Protein AF-A0A536YBA1-F1 (afdb_monomer_lite)

Sequence (95 aa):
MRTRHIHVHSMRLATGEEALIARVVAPDGRMGYGFSFRLDATEARHMAEWGAGVRGERPPYESQLDHPWERAWLAEEDIEWQIEAAFAKIRWSPE

Structure (mmCIF, N/CA/C/O backbone):
data_AF-A0A536YBA1-F1
#
_entry.id   AF-A0A536YBA1-F1
#
loop_
_atom_site.group_PDB
_atom_site.id
_atom_site.type_symbol
_atom_site.label_atom_id
_atom_site.label_alt_id
_atom_site.label_comp_id
_atom_site.label_asym_id
_atom_site.label_entity_id
_atom_site.label_seq_id
_atom_site.pdbx_PDB_ins_code
_atom_site.Cartn_x
_atom_site.Cartn_y
_atom_site.Cartn_z
_atom_site.occupancy
_atom_site.B_iso_or_equiv
_atom_site.auth_seq_id
_atom_site.auth_comp_id
_atom_site.auth_asym_id
_atom_site.auth_atom_id
_atom_site.pdbx_PDB_model_num
ATOM 1 N N . MET A 1 1 ? 11.624 5.917 -15.008 1.00 59.53 1 MET A N 1
ATOM 2 C CA . MET A 1 1 ? 11.034 4.760 -15.727 1.00 59.53 1 MET A CA 1
ATOM 3 C C . MET A 1 1 ? 9.540 5.013 -15.911 1.00 59.53 1 MET A C 1
ATOM 5 O O . MET A 1 1 ? 8.982 5.733 -15.098 1.00 59.53 1 MET A O 1
ATOM 9 N N . ARG A 1 2 ? 8.898 4.503 -16.972 1.00 68.38 2 ARG A N 1
ATOM 10 C CA . ARG A 1 2 ? 7.424 4.550 -17.118 1.00 68.38 2 ARG A CA 1
ATOM 11 C C . ARG A 1 2 ? 6.807 3.301 -16.488 1.00 68.38 2 ARG A C 1
ATOM 13 O O . ARG A 1 2 ? 7.455 2.265 -16.515 1.00 68.38 2 ARG A O 1
ATOM 20 N N . THR A 1 3 ? 5.598 3.383 -15.943 1.00 72.44 3 THR A N 1
ATOM 21 C CA . THR A 1 3 ? 4.819 2.220 -15.483 1.00 72.44 3 THR A CA 1
ATOM 22 C C . THR A 1 3 ? 4.191 1.489 -16.672 1.00 72.44 3 THR A C 1
ATOM 24 O O . THR A 1 3 ? 3.886 2.111 -17.691 1.00 72.44 3 THR A O 1
ATOM 27 N N . ARG A 1 4 ? 4.015 0.166 -16.562 1.00 80.50 4 ARG A N 1
ATOM 28 C CA . ARG A 1 4 ? 3.310 -0.637 -17.575 1.00 80.50 4 ARG A CA 1
ATOM 29 C C . ARG A 1 4 ? 1.811 -0.684 -17.278 1.00 80.50 4 ARG A C 1
ATOM 31 O O . ARG A 1 4 ? 1.008 -0.403 -18.157 1.00 80.50 4 ARG A O 1
ATOM 38 N N . HIS A 1 5 ? 1.455 -0.964 -16.023 1.00 87.12 5 HIS A N 1
ATOM 39 C CA . HIS A 1 5 ? 0.071 -0.977 -15.546 1.00 87.12 5 HIS A CA 1
ATOM 40 C C . HIS A 1 5 ? -0.019 -0.396 -14.136 1.00 87.12 5 HIS A C 1
ATOM 42 O O . HIS A 1 5 ? 0.866 -0.619 -13.306 1.00 87.12 5 HIS A O 1
ATOM 48 N N . ILE A 1 6 ? -1.112 0.319 -13.870 1.00 92.69 6 ILE A N 1
ATOM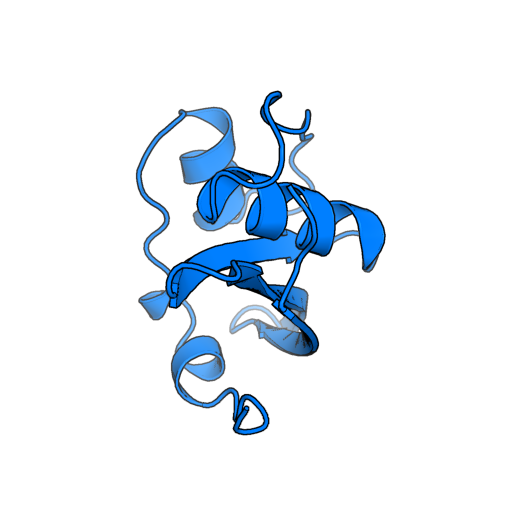 49 C CA . ILE A 1 6 ? -1.478 0.814 -12.544 1.00 92.69 6 ILE A CA 1
ATOM 50 C C . ILE A 1 6 ? -2.953 0.497 -12.329 1.00 92.69 6 ILE A C 1
ATOM 52 O O . ILE A 1 6 ? -3.796 0.981 -13.081 1.00 92.69 6 ILE A O 1
ATOM 56 N N . HIS A 1 7 ? -3.269 -0.266 -11.288 1.00 94.69 7 HIS A N 1
ATOM 57 C CA . HIS A 1 7 ? -4.645 -0.504 -10.858 1.00 94.69 7 HIS A CA 1
ATOM 58 C C . HIS A 1 7 ? -4.827 -0.036 -9.428 1.00 94.69 7 HIS A C 1
ATOM 60 O O . HIS A 1 7 ? -3.944 -0.233 -8.600 1.00 94.69 7 HIS A O 1
ATOM 66 N N . VAL A 1 8 ? -5.980 0.568 -9.149 1.00 96.06 8 VAL A N 1
ATOM 67 C CA . VAL A 1 8 ? -6.388 0.957 -7.800 1.00 96.06 8 VAL A CA 1
ATOM 68 C C . VAL A 1 8 ? -7.752 0.341 -7.534 1.00 96.06 8 VAL A C 1
ATOM 70 O O . VAL A 1 8 ? -8.668 0.511 -8.338 1.00 96.06 8 VAL A O 1
ATOM 73 N N . HIS A 1 9 ? -7.876 -0.375 -6.425 1.00 95.88 9 HIS A N 1
ATOM 74 C CA . HIS A 1 9 ? -9.131 -0.933 -5.941 1.00 95.88 9 HIS A CA 1
ATOM 75 C C . HIS A 1 9 ? -9.502 -0.285 -4.622 1.00 95.88 9 HIS A C 1
ATOM 77 O O . HIS A 1 9 ? -8.627 -0.021 -3.804 1.00 95.88 9 HIS A O 1
ATOM 83 N N . SER A 1 10 ? -10.797 -0.090 -4.402 1.00 95.94 10 SER A N 1
ATOM 84 C CA . SER A 1 10 ? -11.285 0.117 -3.048 1.00 95.94 10 SER A CA 1
ATOM 85 C C . SER A 1 10 ? -11.519 -1.225 -2.363 1.00 95.94 10 SER A C 1
ATOM 87 O O . SER A 1 10 ? -12.010 -2.171 -2.988 1.00 95.94 10 SER A O 1
ATOM 89 N N . MET A 1 11 ? -11.155 -1.310 -1.090 1.00 95.94 11 MET A N 1
ATOM 90 C CA . MET A 1 11 ? -11.266 -2.498 -0.261 1.00 95.94 11 MET A CA 1
ATOM 91 C C . MET A 1 11 ? -11.746 -2.101 1.133 1.00 95.94 11 MET A C 1
ATOM 93 O O . MET A 1 11 ? -11.233 -1.156 1.722 1.00 95.94 11 MET A O 1
ATOM 97 N N . ARG A 1 12 ? -12.705 -2.847 1.686 1.00 96.62 12 ARG A N 1
ATOM 98 C CA . ARG A 1 12 ? -13.124 -2.682 3.081 1.00 96.62 12 ARG A CA 1
ATOM 99 C C . ARG A 1 12 ? -12.243 -3.530 4.001 1.00 96.62 12 ARG A C 1
ATOM 101 O O . ARG A 1 12 ? -12.045 -4.711 3.713 1.00 96.62 12 ARG A O 1
ATOM 108 N N . LEU A 1 13 ? -11.751 -2.923 5.077 1.00 96.00 13 LEU A N 1
ATOM 109 C CA . LEU A 1 13 ? -10.977 -3.570 6.137 1.00 96.00 13 LEU A CA 1
ATOM 110 C C . LEU A 1 13 ? -11.879 -4.394 7.059 1.00 96.00 13 LEU A C 1
ATOM 112 O O . LEU A 1 13 ? -13.094 -4.176 7.115 1.00 96.00 13 LEU A O 1
ATOM 116 N N . ALA A 1 14 ? -11.283 -5.295 7.840 1.00 94.62 14 ALA A N 1
ATOM 117 C CA . ALA A 1 14 ? -11.995 -6.052 8.869 1.00 94.62 14 ALA A CA 1
ATOM 118 C C . ALA A 1 14 ? -12.665 -5.151 9.925 1.00 94.62 14 ALA A C 1
ATOM 120 O O . ALA A 1 14 ? -13.719 -5.498 10.460 1.00 94.62 14 ALA A O 1
ATOM 121 N N . THR A 1 15 ? -12.078 -3.986 10.194 1.00 93.69 15 THR A N 1
ATOM 122 C CA . THR A 1 15 ? -12.585 -2.966 11.123 1.00 93.69 15 THR A CA 1
ATOM 123 C C . THR A 1 15 ? -13.771 -2.167 10.554 1.00 93.69 15 THR A C 1
ATOM 125 O O . THR A 1 15 ? -14.542 -1.579 11.311 1.00 93.69 15 THR A O 1
ATOM 128 N N . GLY A 1 16 ? -14.007 -2.241 9.238 1.00 95.00 16 GLY A N 1
ATOM 129 C CA . GLY A 1 16 ? -15.136 -1.616 8.544 1.00 95.00 16 GLY A CA 1
ATOM 130 C C . GLY A 1 16 ? -14.779 -0.353 7.755 1.00 95.00 16 GLY A C 1
ATOM 131 O O . GLY A 1 16 ? -15.559 0.040 6.882 1.00 95.00 16 GLY A O 1
ATOM 132 N N . GLU A 1 17 ? -13.612 0.236 8.008 1.00 96.50 17 GLU A N 1
ATOM 133 C CA . GLU A 1 17 ? -13.029 1.334 7.238 1.00 96.50 17 GLU A CA 1
ATOM 134 C C . GLU A 1 17 ? -12.691 0.900 5.809 1.00 96.50 17 GLU A C 1
ATOM 136 O O . GLU A 1 17 ? -12.648 -0.283 5.462 1.00 96.50 17 GLU A O 1
ATOM 141 N N . GLU A 1 18 ? -12.465 1.887 4.953 1.00 96.62 18 GLU A N 1
ATOM 142 C CA . GLU A 1 18 ? -12.159 1.691 3.545 1.00 96.62 18 GLU A CA 1
ATOM 143 C C . GLU A 1 18 ? -10.710 2.090 3.259 1.00 96.62 18 GLU A C 1
ATOM 145 O O . GLU A 1 18 ? -10.185 3.053 3.816 1.00 96.62 18 GLU A O 1
ATOM 150 N N . ALA A 1 19 ? -10.066 1.330 2.382 1.00 97.62 19 ALA A N 1
ATOM 151 C CA . ALA A 1 19 ? -8.712 1.567 1.928 1.00 97.62 19 ALA A CA 1
ATOM 152 C C . ALA A 1 19 ? -8.664 1.505 0.404 1.00 97.62 19 ALA A C 1
ATOM 154 O O . ALA A 1 19 ? -9.225 0.597 -0.215 1.00 97.62 19 ALA A O 1
ATOM 155 N N . LEU A 1 20 ? -7.938 2.435 -0.207 1.00 98.00 20 LEU A N 1
ATOM 156 C CA . LEU A 1 20 ? -7.544 2.302 -1.602 1.00 98.00 20 LEU A CA 1
ATOM 157 C C . LEU A 1 20 ? -6.249 1.512 -1.681 1.00 98.00 20 LEU A C 1
ATOM 159 O O . LEU A 1 20 ? -5.260 1.903 -1.078 1.00 98.00 20 LEU A O 1
ATOM 163 N N . ILE A 1 21 ? -6.243 0.435 -2.456 1.00 98.00 21 ILE A N 1
ATOM 164 C CA . ILE A 1 21 ? -5.089 -0.434 -2.668 1.00 98.00 21 ILE A CA 1
ATOM 165 C C . ILE A 1 21 ? -4.640 -0.297 -4.112 1.00 98.00 21 ILE A C 1
ATOM 167 O O . ILE A 1 21 ? -5.399 -0.588 -5.039 1.00 98.00 21 ILE A O 1
ATOM 171 N N . ALA A 1 22 ? -3.400 0.130 -4.309 1.00 97.44 22 ALA A N 1
ATOM 172 C CA . ALA A 1 22 ? -2.785 0.230 -5.617 1.00 97.44 22 ALA A CA 1
ATOM 173 C C . ALA A 1 22 ? -1.837 -0.943 -5.874 1.00 97.44 22 ALA A C 1
ATOM 175 O O . ALA A 1 22 ? -1.106 -1.371 -4.983 1.00 97.44 22 ALA A O 1
ATOM 176 N N . ARG A 1 23 ? -1.798 -1.404 -7.125 1.00 97.19 23 ARG A N 1
ATOM 177 C CA . ARG A 1 23 ? -0.734 -2.253 -7.664 1.00 97.19 23 ARG A CA 1
ATOM 178 C C . ARG A 1 23 ? -0.130 -1.579 -8.881 1.00 97.19 23 ARG A C 1
ATOM 180 O O . ARG A 1 23 ? -0.851 -1.190 -9.804 1.00 97.19 23 ARG A O 1
ATOM 187 N N . VAL A 1 24 ? 1.194 -1.500 -8.901 1.00 96.06 24 VAL A N 1
ATOM 188 C CA . VAL A 1 24 ? 1.981 -1.029 -10.041 1.00 96.06 24 VAL A CA 1
ATOM 189 C C . VAL A 1 24 ? 2.818 -2.182 -10.561 1.00 96.06 24 VAL A C 1
ATOM 191 O O . VAL A 1 24 ? 3.455 -2.884 -9.781 1.00 96.06 24 VAL A O 1
ATOM 194 N N . VAL A 1 25 ? 2.827 -2.361 -11.881 1.00 95.31 25 VAL A N 1
ATOM 195 C CA . VAL A 1 25 ? 3.757 -3.259 -12.577 1.00 95.31 25 VAL A CA 1
ATOM 196 C C . VAL A 1 25 ? 4.668 -2.413 -13.460 1.00 95.31 25 VAL A C 1
ATOM 198 O O . VAL A 1 25 ? 4.202 -1.652 -14.317 1.00 95.31 25 VAL A O 1
ATOM 201 N N . ALA A 1 26 ? 5.971 -2.515 -13.225 1.00 93.75 26 ALA A N 1
ATOM 202 C CA . ALA A 1 26 ? 7.012 -1.877 -14.010 1.00 93.75 26 ALA A CA 1
ATOM 203 C C . ALA A 1 26 ? 7.228 -2.618 -15.350 1.00 93.75 26 ALA A C 1
ATOM 205 O O . ALA A 1 26 ? 6.818 -3.770 -15.501 1.00 93.75 26 ALA A O 1
ATOM 206 N N . PRO A 1 27 ? 7.878 -1.992 -16.350 1.00 90.06 27 PRO A N 1
ATOM 207 C CA . PRO A 1 27 ? 8.101 -2.611 -17.660 1.00 90.06 27 PRO A CA 1
ATOM 208 C C . PRO A 1 27 ? 8.967 -3.873 -17.611 1.00 90.06 27 PRO A C 1
ATOM 210 O O . PRO A 1 27 ? 8.855 -4.718 -18.489 1.00 90.06 27 PRO A O 1
ATOM 213 N N . ASP A 1 28 ? 9.816 -3.994 -16.591 1.00 90.94 28 ASP A N 1
ATOM 214 C CA . ASP A 1 28 ? 10.679 -5.152 -16.336 1.00 90.94 28 ASP A CA 1
ATOM 215 C C . ASP A 1 28 ? 9.986 -6.255 -15.511 1.00 90.94 28 ASP A C 1
ATOM 217 O O . ASP A 1 28 ? 10.623 -7.233 -15.128 1.00 90.94 28 ASP A O 1
ATOM 221 N N . GLY A 1 29 ? 8.685 -6.109 -15.235 1.00 91.88 29 GLY A N 1
ATOM 222 C CA . GLY A 1 29 ? 7.887 -7.069 -14.475 1.00 91.88 29 GLY A CA 1
ATOM 223 C C . GLY A 1 29 ? 7.963 -6.905 -12.958 1.00 91.88 29 GLY A C 1
ATOM 224 O O . GLY A 1 29 ? 7.222 -7.589 -12.251 1.00 91.88 29 GLY A O 1
ATOM 225 N N . ARG A 1 30 ? 8.790 -5.988 -12.427 1.00 95.06 30 ARG A N 1
ATOM 226 C CA . ARG A 1 30 ? 8.763 -5.679 -10.989 1.00 95.06 30 ARG A CA 1
ATOM 227 C C . ARG A 1 30 ? 7.401 -5.137 -10.591 1.00 95.06 30 ARG A C 1
ATOM 229 O O . ARG A 1 30 ? 6.756 -4.405 -11.340 1.00 95.06 30 ARG A O 1
ATOM 236 N N . MET A 1 31 ? 6.975 -5.484 -9.387 1.00 95.50 31 MET A N 1
ATOM 237 C CA . MET A 1 31 ? 5.658 -5.144 -8.878 1.00 95.50 31 MET A CA 1
ATOM 238 C C . MET A 1 31 ? 5.777 -4.474 -7.519 1.00 95.50 31 MET A C 1
ATOM 240 O O . MET A 1 31 ? 6.612 -4.861 -6.708 1.00 95.50 31 MET A O 1
ATOM 244 N N . GLY A 1 32 ? 4.913 -3.498 -7.277 1.00 96.31 32 GLY A N 1
ATOM 245 C CA . GLY A 1 32 ? 4.773 -2.846 -5.986 1.00 96.31 32 GLY A CA 1
ATOM 246 C C . GLY A 1 32 ? 3.310 -2.676 -5.616 1.00 96.31 32 GLY A C 1
ATOM 247 O O . GLY A 1 32 ? 2.436 -2.596 -6.488 1.00 96.31 32 GLY A O 1
ATOM 248 N N . TYR A 1 33 ? 3.070 -2.615 -4.313 1.00 97.88 33 TYR A N 1
ATOM 249 C CA . TYR A 1 33 ? 1.764 -2.365 -3.724 1.00 97.88 33 TYR A CA 1
ATOM 250 C C . TYR A 1 33 ? 1.815 -1.115 -2.856 1.00 97.88 33 TYR A C 1
ATOM 252 O O . TYR A 1 33 ? 2.863 -0.754 -2.325 1.00 97.88 33 TYR A O 1
ATOM 260 N N . GLY A 1 34 ? 0.673 -0.460 -2.726 1.00 97.75 34 GLY A N 1
ATOM 261 C CA . GLY A 1 34 ? 0.506 0.707 -1.878 1.00 97.75 34 GLY A CA 1
ATOM 262 C C . GLY A 1 34 ? -0.925 0.795 -1.386 1.00 97.75 34 GLY A C 1
ATOM 263 O O . GLY A 1 34 ? -1.825 0.201 -1.981 1.00 97.75 34 GLY A O 1
ATOM 264 N N . PHE A 1 35 ? -1.131 1.525 -0.299 1.00 98.31 35 PHE A N 1
ATOM 265 C CA . PHE A 1 35 ? -2.442 1.710 0.308 1.00 98.31 35 PHE A CA 1
ATOM 266 C C . PHE A 1 35 ? -2.705 3.196 0.582 1.00 98.31 35 PHE A C 1
ATOM 268 O O . PHE A 1 35 ? -1.780 4.001 0.580 1.00 98.31 35 PHE A O 1
ATOM 275 N N . SER A 1 36 ? -3.961 3.568 0.808 1.00 97.88 36 SER A N 1
ATOM 276 C CA . SER A 1 36 ? -4.341 4.869 1.361 1.00 97.88 36 SER A CA 1
ATOM 277 C C . SER A 1 36 ? -5.626 4.732 2.165 1.00 97.88 36 SER A C 1
ATOM 279 O O . SER A 1 36 ? -6.634 4.252 1.639 1.00 97.88 36 SER A O 1
ATOM 281 N N . PHE A 1 37 ? -5.601 5.199 3.412 1.00 97.38 37 PHE A N 1
ATOM 282 C CA . PHE A 1 37 ? -6.792 5.322 4.263 1.00 97.38 37 PHE A CA 1
ATOM 283 C C . PHE A 1 37 ? -7.441 6.712 4.171 1.00 97.38 37 PHE A C 1
ATOM 285 O O . PHE A 1 37 ? -8.581 6.892 4.583 1.00 97.38 37 PHE A O 1
ATOM 292 N N . ARG A 1 38 ? -6.755 7.689 3.555 1.00 94.75 38 ARG A N 1
ATOM 293 C CA . ARG A 1 38 ? -7.321 9.006 3.199 1.00 94.75 38 ARG A CA 1
ATOM 294 C C . ARG A 1 38 ? -8.216 8.954 1.958 1.00 94.75 38 ARG A C 1
ATOM 296 O O . ARG A 1 38 ? -8.786 9.969 1.567 1.00 94.75 38 ARG A O 1
ATOM 303 N N . LEU A 1 39 ? -8.304 7.783 1.323 1.00 91.88 39 LEU A N 1
ATOM 304 C CA . LEU A 1 39 ? -8.953 7.568 0.031 1.00 91.88 39 LEU A CA 1
ATOM 305 C C . LEU A 1 39 ? -8.351 8.431 -1.093 1.00 91.88 39 LEU A C 1
ATOM 307 O O . LEU A 1 39 ? -9.031 8.769 -2.063 1.00 91.88 39 LEU A O 1
ATOM 311 N N . ASP A 1 40 ? -7.052 8.734 -0.999 1.00 93.06 40 ASP A N 1
ATOM 312 C CA . ASP A 1 40 ? -6.297 9.368 -2.076 1.00 93.06 40 ASP A CA 1
ATOM 313 C C . ASP A 1 40 ? -5.587 8.302 -2.921 1.00 93.06 40 ASP A C 1
ATOM 315 O O . ASP A 1 40 ? -4.619 7.656 -2.510 1.00 93.06 40 ASP A O 1
ATOM 319 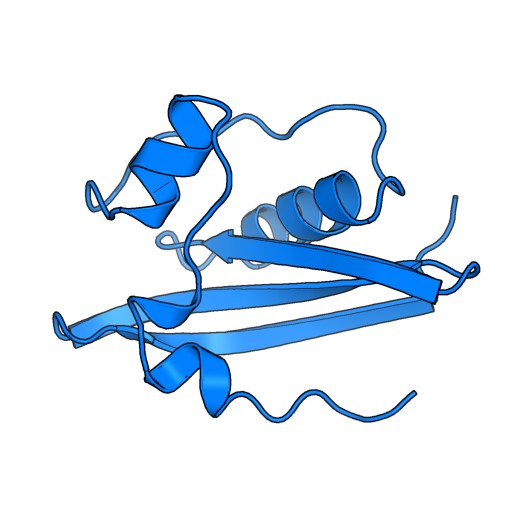N N . ALA A 1 41 ? -6.058 8.130 -4.156 1.00 94.75 41 ALA A N 1
ATOM 320 C CA . ALA A 1 41 ? -5.456 7.195 -5.098 1.00 94.75 41 ALA A CA 1
ATOM 321 C C . ALA A 1 41 ? -4.003 7.563 -5.447 1.00 94.75 41 ALA A C 1
ATOM 323 O O . ALA A 1 41 ? -3.231 6.687 -5.830 1.00 94.75 41 ALA A O 1
ATOM 324 N N . THR A 1 42 ? -3.623 8.837 -5.346 1.00 95.81 42 THR A N 1
ATOM 325 C CA . THR A 1 42 ? -2.264 9.319 -5.621 1.00 95.81 42 THR A CA 1
ATOM 326 C C . THR A 1 42 ? -1.278 8.777 -4.598 1.00 95.81 42 THR A C 1
ATOM 328 O O . THR A 1 42 ? -0.224 8.269 -4.973 1.00 95.81 42 THR A O 1
ATOM 331 N N . GLU A 1 43 ? -1.647 8.823 -3.320 1.00 96.50 43 GLU A N 1
ATOM 332 C CA . GLU A 1 43 ? -0.845 8.318 -2.206 1.00 96.50 43 GLU A CA 1
ATOM 333 C C . GLU A 1 43 ? -0.565 6.814 -2.375 1.00 96.50 43 GLU A C 1
ATOM 335 O O . GLU A 1 43 ? 0.596 6.400 -2.456 1.00 96.50 43 GLU A O 1
ATOM 340 N N . ALA A 1 44 ? -1.621 6.015 -2.578 1.00 97.94 44 ALA A N 1
ATOM 341 C CA . ALA A 1 44 ? -1.498 4.576 -2.809 1.00 97.94 44 ALA A CA 1
ATOM 342 C C . ALA A 1 44 ? -0.639 4.262 -4.049 1.00 97.94 44 ALA A C 1
ATOM 344 O O . ALA A 1 44 ? 0.218 3.375 -4.016 1.00 97.94 44 ALA A O 1
ATOM 345 N N . ARG A 1 45 ? -0.824 5.005 -5.150 1.00 97.38 45 ARG A N 1
ATOM 346 C CA . ARG A 1 45 ? -0.030 4.827 -6.377 1.00 97.38 45 ARG A CA 1
ATOM 347 C C . ARG A 1 45 ? 1.438 5.137 -6.154 1.00 97.38 45 ARG A C 1
ATOM 349 O O . ARG A 1 45 ? 2.269 4.339 -6.561 1.00 97.38 45 ARG A O 1
ATOM 356 N N . HIS A 1 46 ? 1.766 6.254 -5.515 1.00 97.50 46 HIS A N 1
ATOM 357 C CA . HIS A 1 46 ? 3.155 6.633 -5.283 1.00 97.50 46 HIS A CA 1
ATOM 358 C C . HIS A 1 46 ? 3.890 5.604 -4.419 1.00 97.50 46 HIS A C 1
AT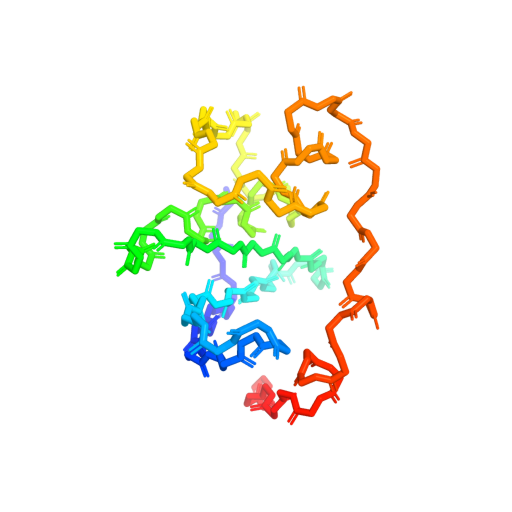OM 360 O O . HIS A 1 46 ? 5.050 5.299 -4.702 1.00 97.50 46 HIS A O 1
ATOM 366 N N . MET A 1 47 ? 3.223 5.033 -3.409 1.00 98.19 47 MET A N 1
ATOM 367 C CA . MET A 1 47 ? 3.795 3.932 -2.626 1.00 98.19 47 MET A CA 1
ATOM 368 C C . MET A 1 47 ? 4.046 2.701 -3.497 1.00 98.19 47 MET A C 1
ATOM 370 O O . MET A 1 47 ? 5.148 2.154 -3.489 1.00 98.19 47 MET A O 1
ATOM 374 N N . ALA A 1 48 ? 3.062 2.312 -4.312 1.00 97.88 48 ALA A N 1
ATOM 375 C CA . ALA A 1 48 ? 3.195 1.183 -5.227 1.00 97.88 48 ALA A CA 1
ATOM 376 C C . ALA A 1 48 ? 4.293 1.405 -6.284 1.00 97.88 48 ALA A C 1
ATOM 378 O O . ALA A 1 48 ? 5.039 0.484 -6.608 1.00 97.88 48 ALA A O 1
ATOM 379 N N . GLU A 1 49 ? 4.441 2.624 -6.806 1.00 97.62 49 GLU A N 1
ATOM 380 C CA . GLU A 1 49 ? 5.513 2.9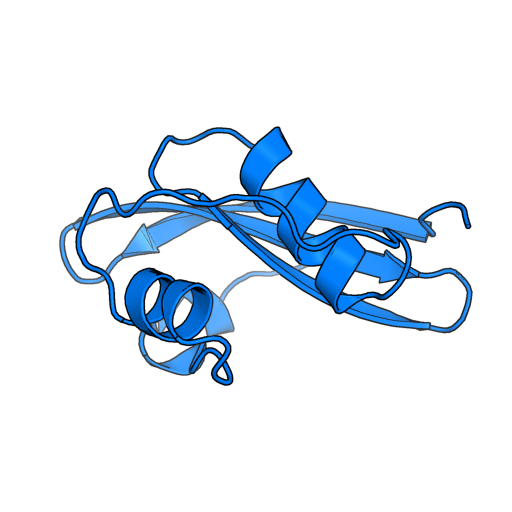95 -7.735 1.00 97.62 49 GLU A CA 1
ATOM 381 C C . GLU A 1 49 ? 6.894 2.900 -7.088 1.00 97.62 49 GLU A C 1
ATOM 383 O O . GLU A 1 49 ? 7.843 2.470 -7.746 1.00 97.62 49 GLU A O 1
ATOM 388 N N . TRP A 1 50 ? 7.020 3.301 -5.821 1.00 97.69 50 TRP A N 1
ATOM 389 C CA . TRP A 1 50 ? 8.263 3.152 -5.069 1.00 97.69 50 TRP A CA 1
ATOM 390 C C . TRP A 1 50 ? 8.584 1.679 -4.810 1.00 97.69 50 TRP A C 1
ATOM 392 O O . TRP A 1 50 ? 9.692 1.246 -5.114 1.00 97.69 50 TRP A O 1
ATOM 402 N N . GLY A 1 51 ? 7.602 0.878 -4.381 1.00 96.88 51 GLY A N 1
ATOM 403 C CA . GLY A 1 51 ? 7.773 -0.570 -4.204 1.00 96.88 51 GLY A CA 1
ATOM 404 C C . GLY A 1 51 ? 8.147 -1.299 -5.503 1.00 96.88 51 GLY A C 1
ATOM 405 O O . GLY A 1 51 ? 8.948 -2.227 -5.491 1.00 96.88 51 GLY A O 1
ATOM 406 N N . ALA A 1 52 ? 7.644 -0.834 -6.652 1.00 96.69 52 ALA A N 1
ATOM 407 C CA . ALA A 1 52 ? 8.036 -1.335 -7.973 1.00 96.69 52 ALA A CA 1
ATOM 408 C C . ALA A 1 52 ? 9.388 -0.771 -8.466 1.00 96.69 52 ALA A C 1
ATOM 410 O O . ALA A 1 52 ? 9.847 -1.120 -9.554 1.00 96.69 52 ALA A O 1
ATOM 411 N N . GLY A 1 53 ? 10.009 0.140 -7.708 1.00 96.12 53 GLY A N 1
ATOM 412 C CA . GLY A 1 53 ? 11.236 0.860 -8.046 1.00 96.12 53 GLY A CA 1
ATOM 413 C C . GLY A 1 53 ? 11.143 1.686 -9.332 1.00 96.12 53 GLY A C 1
ATOM 414 O O . GLY A 1 53 ? 12.123 1.803 -10.070 1.00 96.12 53 GLY A O 1
ATOM 415 N N . VAL A 1 54 ? 9.955 2.221 -9.622 1.00 95.31 54 VAL A N 1
ATOM 416 C CA . VAL A 1 54 ? 9.703 3.213 -10.681 1.00 95.31 54 VAL A CA 1
ATOM 417 C C . VAL A 1 54 ? 9.947 4.627 -10.153 1.00 95.31 54 VAL A C 1
ATOM 419 O O . VAL A 1 54 ? 10.448 5.484 -10.889 1.00 95.31 54 VAL A O 1
ATOM 422 N N . ARG A 1 55 ? 9.619 4.849 -8.877 1.00 95.25 55 ARG A N 1
ATOM 423 C CA . ARG A 1 55 ? 9.847 6.091 -8.140 1.00 95.25 55 ARG A CA 1
ATOM 424 C C . ARG A 1 55 ? 11.130 5.984 -7.315 1.00 95.25 55 ARG A C 1
ATOM 426 O O . ARG A 1 55 ? 11.320 4.997 -6.615 1.00 95.25 55 ARG A O 1
ATOM 433 N N . GLY A 1 56 ? 11.995 6.996 -7.399 1.00 94.75 56 GLY A N 1
ATOM 434 C CA . GLY A 1 56 ? 13.285 7.006 -6.692 1.00 94.75 56 GLY A CA 1
ATOM 435 C C . GLY A 1 56 ? 13.191 7.374 -5.210 1.00 94.75 56 GLY A C 1
ATOM 436 O O . GLY A 1 56 ? 14.012 6.930 -4.417 1.00 94.75 56 GLY A O 1
ATOM 437 N N . GLU A 1 57 ? 12.179 8.153 -4.833 1.00 95.44 57 GLU A N 1
ATOM 438 C CA . GLU A 1 57 ? 11.974 8.612 -3.460 1.00 95.44 57 GLU A CA 1
ATOM 439 C C . GLU A 1 57 ? 10.799 7.887 -2.817 1.00 95.44 57 GLU A C 1
ATOM 441 O O . GLU A 1 57 ? 9.733 7.742 -3.428 1.00 95.44 57 GLU A O 1
ATOM 446 N N . ARG A 1 58 ? 10.998 7.461 -1.569 1.00 96.94 58 ARG A N 1
ATOM 447 C CA . ARG A 1 58 ? 9.945 6.874 -0.752 1.00 96.94 58 ARG A CA 1
ATOM 448 C C . ARG A 1 58 ? 8.930 7.959 -0.380 1.00 96.94 58 ARG A C 1
ATOM 450 O O . ARG A 1 58 ? 9.336 8.969 0.193 1.00 96.94 58 ARG A O 1
ATOM 457 N N . PRO A 1 59 ? 7.636 7.794 -0.701 1.00 96.69 59 PRO A N 1
ATOM 458 C CA . PRO A 1 59 ? 6.639 8.799 -0.363 1.00 96.69 59 PRO A CA 1
ATOM 459 C C . PRO A 1 59 ? 6.565 9.029 1.150 1.00 96.69 59 PRO A C 1
ATOM 461 O O . PRO A 1 59 ? 6.565 8.052 1.907 1.00 96.69 59 PRO A O 1
ATOM 464 N N . PRO A 1 60 ? 6.470 10.291 1.601 1.00 95.38 60 PRO A N 1
ATOM 465 C CA . PRO A 1 60 ? 6.143 10.566 2.987 1.00 95.38 60 PRO A CA 1
ATOM 466 C C . PRO A 1 60 ? 4.741 10.036 3.284 1.00 95.38 60 PRO A C 1
ATOM 468 O O . PRO A 1 60 ? 3.874 9.996 2.409 1.00 95.38 60 PRO A O 1
ATOM 471 N N . TYR A 1 61 ? 4.527 9.643 4.531 1.00 95.06 61 TYR A N 1
ATOM 472 C CA . TYR A 1 61 ? 3.246 9.143 4.991 1.00 95.06 61 TYR A CA 1
ATOM 473 C C . TYR A 1 61 ? 3.015 9.583 6.431 1.00 95.06 61 TYR A C 1
ATOM 475 O O . TYR A 1 61 ? 3.954 9.682 7.216 1.00 95.06 61 TYR A O 1
ATOM 483 N N . GLU A 1 62 ? 1.761 9.830 6.775 1.00 94.81 62 GLU A N 1
ATOM 484 C CA . GLU A 1 62 ? 1.324 10.107 8.140 1.00 94.81 62 GLU A CA 1
ATOM 485 C C . GLU A 1 62 ? 0.168 9.159 8.457 1.00 94.81 62 GLU A C 1
ATOM 487 O O . GLU A 1 62 ? -0.760 9.039 7.652 1.00 94.81 62 GLU A O 1
ATOM 492 N N . SER A 1 63 ? 0.244 8.504 9.617 1.00 96.25 63 SER A N 1
ATOM 493 C CA . SER A 1 63 ? -0.741 7.521 10.078 1.00 96.25 63 SER A CA 1
ATOM 494 C C . SER A 1 63 ? -2.134 8.135 10.227 1.00 96.25 63 SER A C 1
ATOM 496 O O . SER A 1 63 ? -2.264 9.277 10.665 1.00 96.25 63 SER A O 1
ATOM 498 N N . GLN A 1 64 ? -3.174 7.394 9.858 1.00 96.38 64 GLN A N 1
ATOM 499 C CA . GLN A 1 64 ? -4.578 7.801 9.951 1.00 96.38 64 GLN A CA 1
ATOM 500 C C . GLN A 1 64 ? -5.380 6.905 10.884 1.00 96.38 64 GLN A C 1
ATOM 502 O O . GLN A 1 64 ? -6.177 7.409 11.672 1.00 96.38 64 GLN A O 1
ATOM 507 N N . LEU A 1 65 ? -5.173 5.593 10.798 1.00 96.31 65 LEU A N 1
ATOM 508 C CA . LEU A 1 65 ? -5.931 4.592 11.546 1.00 96.31 65 LEU A CA 1
ATOM 509 C C . LEU A 1 65 ? -5.054 3.815 12.535 1.00 96.31 65 LEU A C 1
ATOM 511 O O . LEU A 1 65 ? -5.566 2.972 13.266 1.00 96.31 65 LEU A O 1
ATOM 515 N N . ASP A 1 66 ? -3.741 4.067 12.543 1.00 96.56 66 ASP A N 1
ATOM 516 C CA . ASP A 1 66 ? -2.749 3.208 13.191 1.00 96.56 66 ASP A CA 1
ATOM 517 C C . ASP A 1 66 ? -2.896 1.740 12.749 1.00 96.56 66 ASP A C 1
ATOM 519 O O . ASP A 1 66 ? -2.773 0.789 13.526 1.00 96.56 66 ASP A O 1
ATOM 523 N N . HIS A 1 67 ? -3.196 1.532 11.466 1.00 97.75 67 HIS A N 1
ATOM 524 C CA . HIS A 1 67 ? -3.316 0.188 10.916 1.00 97.75 67 HIS A CA 1
ATOM 525 C C . HIS A 1 67 ? -1.928 -0.489 10.878 1.00 97.75 67 HIS A C 1
ATOM 527 O O . HIS A 1 67 ? -0.926 0.187 10.626 1.00 97.75 67 HIS A O 1
ATOM 533 N N . PRO A 1 68 ? -1.814 -1.823 11.065 1.00 97.94 68 PRO A N 1
ATOM 534 C CA . PRO A 1 68 ? -0.548 -2.553 10.934 1.00 97.94 68 PRO A CA 1
ATOM 535 C C . PRO A 1 68 ? 0.279 -2.204 9.686 1.00 97.94 68 PRO A C 1
ATOM 537 O O . PRO A 1 68 ? 1.499 -2.121 9.767 1.00 97.94 68 PRO A O 1
ATOM 540 N N . TRP A 1 69 ? -0.375 -1.939 8.553 1.00 98.12 69 TRP A N 1
ATOM 541 C CA . TRP A 1 69 ? 0.294 -1.489 7.326 1.00 98.12 69 TRP A CA 1
ATOM 542 C C . TRP A 1 69 ? 0.948 -0.109 7.450 1.00 98.12 69 TRP A C 1
ATOM 544 O O . TRP A 1 69 ? 2.040 0.091 6.927 1.00 98.12 69 TRP A O 1
ATOM 554 N N . GLU A 1 70 ? 0.314 0.832 8.156 1.00 97.88 70 GLU A N 1
ATOM 555 C CA . GLU A 1 70 ? 0.880 2.163 8.417 1.00 97.88 70 GLU A CA 1
ATOM 556 C C . GLU A 1 70 ? 2.087 2.058 9.329 1.00 97.88 70 GLU A C 1
ATOM 558 O O . GLU A 1 70 ? 3.106 2.682 9.055 1.00 97.88 70 GLU A O 1
ATOM 563 N N . ARG A 1 71 ? 1.991 1.240 10.384 1.00 98.38 71 ARG A N 1
ATOM 564 C CA . ARG A 1 71 ? 3.105 1.013 11.308 1.00 98.38 71 ARG A CA 1
ATOM 565 C C . ARG A 1 71 ? 4.301 0.389 10.599 1.00 98.38 71 ARG A C 1
ATOM 567 O O . ARG A 1 71 ? 5.397 0.919 10.730 1.00 98.38 71 ARG A O 1
ATOM 574 N N . ALA A 1 72 ? 4.080 -0.658 9.801 1.00 98.31 72 ALA A N 1
ATOM 575 C CA . ALA A 1 72 ? 5.137 -1.275 9.002 1.00 98.31 72 ALA A CA 1
ATOM 576 C C . ALA A 1 72 ? 5.755 -0.269 8.019 1.00 98.31 72 ALA A C 1
ATOM 578 O O . ALA A 1 72 ? 6.973 -0.132 7.952 1.00 98.31 72 ALA A O 1
ATOM 579 N N . TRP A 1 73 ? 4.931 0.524 7.321 1.00 97.81 73 TRP A N 1
ATOM 580 C CA . TRP A 1 73 ? 5.443 1.581 6.452 1.00 97.81 73 TRP A CA 1
ATOM 581 C C . TRP A 1 73 ? 6.283 2.600 7.242 1.00 97.81 73 TRP A C 1
ATOM 583 O O . TRP A 1 73 ? 7.442 2.840 6.918 1.00 97.81 73 TRP A O 1
ATOM 593 N N . LEU A 1 74 ? 5.772 3.180 8.318 1.00 97.94 74 LEU A N 1
ATOM 594 C CA . LEU A 1 74 ? 6.512 4.189 9.082 1.00 97.94 74 LEU A CA 1
ATOM 595 C C . LEU A 1 74 ? 7.794 3.642 9.733 1.00 97.94 74 LEU A C 1
ATOM 597 O O . LEU A 1 74 ? 8.753 4.394 9.876 1.00 97.94 74 LEU A O 1
ATOM 601 N N . ALA A 1 75 ? 7.832 2.351 10.067 1.00 97.94 75 ALA A N 1
ATOM 602 C CA . ALA A 1 75 ? 9.008 1.662 10.600 1.00 97.94 75 ALA A CA 1
ATOM 603 C C . ALA A 1 75 ? 10.009 1.188 9.525 1.00 97.94 75 ALA A C 1
ATOM 605 O O . ALA A 1 75 ? 11.072 0.680 9.866 1.00 97.94 75 ALA A O 1
ATOM 606 N N . GLU A 1 76 ? 9.691 1.370 8.239 1.00 96.81 76 GLU A N 1
ATOM 607 C CA . GLU A 1 76 ? 10.466 0.844 7.100 1.00 96.81 76 GLU A CA 1
ATOM 608 C C . GLU A 1 76 ? 10.571 -0.691 7.074 1.00 96.81 76 GLU A C 1
ATOM 610 O O . GLU A 1 76 ? 11.559 -1.262 6.616 1.00 96.81 76 GLU A O 1
ATOM 615 N N . GLU A 1 77 ? 9.524 -1.361 7.546 1.00 97.56 77 GLU A N 1
ATOM 616 C CA . GLU A 1 77 ? 9.407 -2.816 7.589 1.00 97.56 77 GLU A CA 1
ATOM 617 C C . GLU A 1 77 ? 8.560 -3.353 6.426 1.00 97.56 77 GLU A C 1
ATOM 619 O O . GLU A 1 77 ? 7.819 -2.622 5.755 1.00 97.56 77 GLU A O 1
ATOM 624 N N . ASP A 1 78 ? 8.642 -4.666 6.203 1.00 96.56 78 ASP A N 1
ATOM 625 C CA . ASP A 1 78 ? 7.787 -5.353 5.241 1.00 96.56 78 ASP A CA 1
ATOM 626 C C . ASP A 1 78 ? 6.318 -5.306 5.681 1.00 96.56 78 ASP A C 1
ATOM 628 O O . ASP A 1 78 ? 5.959 -5.589 6.826 1.00 96.56 78 ASP A O 1
ATOM 632 N N . ILE A 1 79 ? 5.437 -4.980 4.737 1.00 97.88 79 ILE A N 1
ATOM 633 C CA . ILE A 1 79 ? 3.997 -4.937 4.987 1.00 97.88 79 ILE A CA 1
ATOM 634 C C . ILE A 1 79 ? 3.419 -6.348 4.865 1.00 97.88 79 ILE A C 1
ATOM 636 O O . ILE A 1 79 ? 3.385 -6.928 3.777 1.00 97.88 79 ILE A O 1
ATOM 640 N N . GLU A 1 80 ? 2.873 -6.864 5.965 1.00 97.19 80 GLU A N 1
ATOM 641 C CA . GLU A 1 80 ? 2.082 -8.096 5.964 1.00 97.19 80 GLU A CA 1
ATOM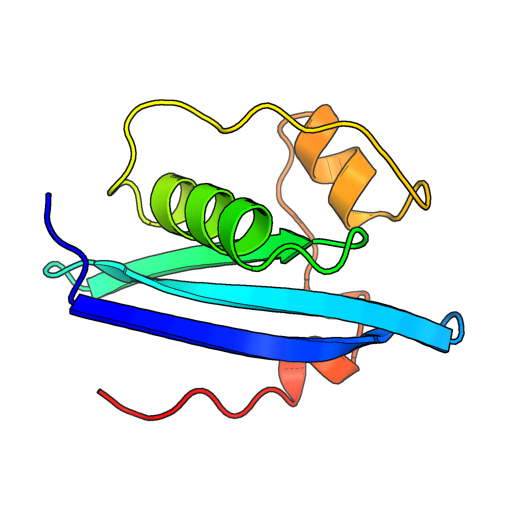 642 C C . GLU A 1 80 ? 0.682 -7.833 5.383 1.00 97.19 80 GLU A C 1
ATOM 644 O O . GLU A 1 80 ? -0.282 -7.515 6.085 1.00 97.19 80 GLU A O 1
ATOM 649 N N . TRP A 1 81 ? 0.565 -7.927 4.060 1.00 96.50 81 TRP A N 1
ATOM 650 C CA . TRP A 1 81 ? -0.687 -7.670 3.345 1.00 96.50 81 TRP A CA 1
ATOM 651 C C . TRP A 1 81 ? -1.800 -8.667 3.686 1.00 96.50 81 TRP A C 1
ATOM 653 O O . TRP A 1 81 ? -2.975 -8.314 3.597 1.00 96.50 81 TRP A O 1
ATOM 663 N N . GLN A 1 82 ? -1.467 -9.900 4.086 1.00 95.62 82 GLN A N 1
ATOM 664 C CA . GLN A 1 82 ? -2.469 -10.942 4.337 1.00 95.62 82 GLN A CA 1
ATOM 665 C C . GLN A 1 82 ? -3.193 -10.777 5.674 1.00 95.62 82 GLN A C 1
ATOM 667 O O . GLN A 1 82 ? -4.153 -11.505 5.932 1.00 95.62 82 GLN A O 1
ATOM 672 N N . ILE A 1 83 ? -2.791 -9.801 6.499 1.00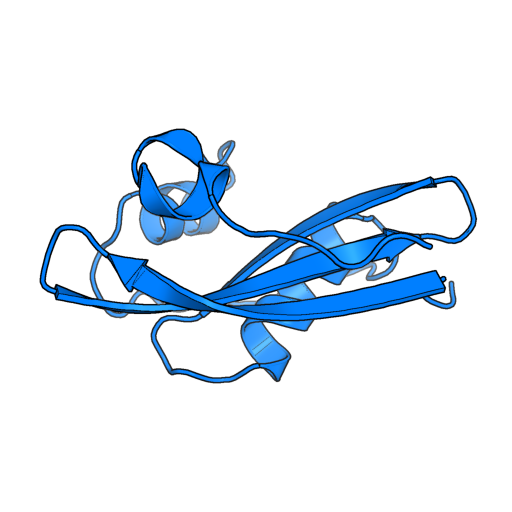 96.12 83 ILE A N 1
ATOM 673 C CA . ILE A 1 83 ? -3.547 -9.433 7.701 1.00 96.12 83 ILE A CA 1
ATOM 674 C C . ILE A 1 83 ? -4.990 -9.031 7.361 1.00 96.12 83 ILE A C 1
ATOM 676 O O . ILE A 1 83 ? -5.904 -9.302 8.136 1.00 96.12 83 ILE A O 1
ATOM 680 N N . GLU A 1 84 ? -5.208 -8.479 6.162 1.00 97.19 84 GLU A N 1
ATOM 681 C CA . GLU A 1 84 ? -6.530 -8.207 5.610 1.00 97.19 84 GLU A CA 1
ATOM 682 C C . GLU A 1 84 ? -6.892 -9.255 4.557 1.00 97.19 84 GLU A C 1
ATOM 684 O O . GLU A 1 84 ? -6.472 -9.193 3.400 1.00 97.19 84 GLU A O 1
ATOM 689 N N . ALA A 1 85 ? -7.755 -10.207 4.921 1.00 95.12 85 ALA A N 1
ATOM 690 C CA . ALA A 1 85 ? -8.177 -11.288 4.023 1.00 95.12 85 ALA A CA 1
ATOM 691 C C . ALA A 1 85 ? -8.856 -10.791 2.728 1.00 95.12 85 ALA A C 1
ATOM 693 O O . ALA A 1 85 ? -8.951 -11.528 1.742 1.00 95.12 85 ALA A O 1
ATOM 694 N N . ALA A 1 86 ? -9.367 -9.555 2.719 1.00 94.94 86 ALA A N 1
ATOM 695 C CA . ALA A 1 86 ? -9.921 -8.923 1.527 1.00 94.94 86 ALA A CA 1
ATOM 696 C C . ALA A 1 86 ? -8.845 -8.618 0.467 1.00 94.94 86 ALA A C 1
ATOM 698 O O . ALA A 1 86 ? -9.154 -8.672 -0.725 1.00 94.94 86 ALA A O 1
ATOM 699 N N . PHE A 1 87 ? -7.585 -8.407 0.868 1.00 96.19 87 PHE A N 1
ATOM 700 C CA . PHE A 1 87 ? -6.479 -8.119 -0.048 1.00 96.19 87 PHE A CA 1
ATOM 701 C C . PHE A 1 87 ? -6.243 -9.283 -1.016 1.00 96.19 87 PHE A C 1
ATOM 703 O O . PHE A 1 87 ? -6.163 -9.091 -2.230 1.00 96.19 87 PHE A O 1
ATOM 710 N N . ALA A 1 88 ? -6.254 -10.517 -0.502 1.00 93.19 88 ALA A N 1
ATOM 711 C CA . ALA A 1 88 ? -6.117 -11.736 -1.302 1.00 93.19 88 ALA A CA 1
ATOM 712 C C . ALA A 1 88 ? -7.243 -11.934 -2.334 1.00 93.19 88 ALA A C 1
ATOM 714 O O . ALA A 1 88 ? -7.100 -12.713 -3.275 1.00 93.19 88 ALA A O 1
ATOM 715 N N . LYS A 1 89 ? -8.380 -11.249 -2.162 1.00 93.88 89 LYS A N 1
ATOM 716 C CA . LYS A 1 89 ? -9.550 -11.354 -3.045 1.00 93.88 89 LYS A CA 1
ATOM 717 C C . LYS A 1 89 ? -9.549 -10.305 -4.156 1.00 93.88 89 LYS A C 1
ATOM 719 O O . LYS A 1 89 ? -10.425 -10.362 -5.024 1.00 93.88 89 LYS A O 1
ATOM 724 N N . ILE A 1 90 ? -8.600 -9.364 -4.152 1.00 93.81 90 ILE A N 1
ATOM 725 C CA . ILE A 1 90 ? -8.507 -8.339 -5.192 1.00 93.81 90 ILE A CA 1
ATOM 726 C C . ILE A 1 90 ? -8.206 -9.009 -6.534 1.00 93.81 90 ILE A C 1
ATOM 728 O O . ILE A 1 90 ? -7.180 -9.664 -6.728 1.00 93.81 90 ILE A O 1
ATOM 732 N N . ARG A 1 91 ? -9.115 -8.814 -7.493 1.00 91.25 91 ARG A N 1
ATOM 733 C CA . ARG A 1 91 ? -8.922 -9.236 -8.879 1.00 91.25 91 ARG A CA 1
ATOM 734 C C . ARG A 1 91 ? -8.270 -8.116 -9.659 1.00 91.25 91 ARG A C 1
ATOM 736 O O . ARG A 1 91 ? -8.940 -7.236 -10.190 1.00 91.25 91 ARG A O 1
ATOM 743 N N . TRP A 1 92 ? -6.956 -8.186 -9.743 1.00 89.06 92 TRP A N 1
ATOM 744 C CA . TRP A 1 92 ? -6.195 -7.311 -10.612 1.00 89.06 92 TRP A CA 1
ATOM 745 C C . TRP A 1 92 ? -6.485 -7.653 -12.072 1.00 89.06 92 TRP A C 1
ATOM 747 O O . TRP A 1 92 ? -6.415 -8.828 -12.441 1.00 89.06 92 TRP A O 1
ATOM 757 N N . SER A 1 93 ? -6.786 -6.653 -12.907 1.00 75.00 93 SER A N 1
ATOM 758 C CA . SER A 1 93 ? -6.899 -6.921 -14.344 1.00 75.00 93 SER A CA 1
ATOM 759 C C . SER A 1 93 ? -5.575 -7.504 -14.859 1.00 75.00 93 SER A C 1
ATOM 761 O O . SER A 1 93 ? -4.504 -7.052 -14.422 1.00 75.00 93 SER A O 1
ATOM 763 N N . PRO A 1 94 ? -5.638 -8.529 -15.729 1.00 64.19 94 PRO A N 1
ATOM 764 C CA . PRO A 1 94 ? -4.462 -9.020 -16.426 1.00 64.19 94 PRO A CA 1
ATOM 765 C C . PRO A 1 94 ? -3.861 -7.901 -17.283 1.00 64.19 94 PRO A C 1
ATOM 767 O O . PRO A 1 94 ? -4.531 -6.908 -17.585 1.00 64.19 94 PRO A O 1
ATOM 770 N N . GLU A 1 95 ? -2.575 -8.072 -17.578 1.00 56.59 95 GLU A N 1
ATOM 771 C CA . GLU A 1 95 ? -1.788 -7.234 -18.489 1.00 56.59 95 GLU A CA 1
ATOM 772 C C . GLU A 1 95 ? -2.469 -7.015 -19.846 1.00 56.59 95 GLU A C 1
ATOM 774 O O . GLU A 1 95 ? -3.101 -7.973 -20.349 1.00 56.59 95 GLU A O 1
#

Radius of gyration: 12.52 Å; chains: 1; bounding box: 28×22×32 Å

Foldseek 3Di:
DDWPDKDWDWWAFPVGQIKIKMWTAHPVRQIFIAIDSVPDPVRGRQRGCVNSVVDPDHDDDDDDPPDQQRVCSVVVHDRPQVVGVRSVVDDDDDD

Secondary structure (DSSP, 8-state):
---SEEEEEEEE-TTS-EEEEEEEE-TTS-EEEEEESS--HHHHHHHHHHHTTSSSSPPP---SS--HHHHHHHHTPPP-GGGSTTGGG--PPP-

pLDDT: mean 93.82, std 7.85, range [56.59, 98.38]